Protein AF-F3Z801-F1 (afdb_monomer_lite)

Radius of gyration: 37.16 Å; chains: 1; bounding box: 78×50×105 Å

Foldseek 3Di:
DDDDDDDDDDDDDDDDPPPVVVVVVVVVVVVVVVVVVVCVVVCVVVVVVVVVVVVLLVQLVVLVVQLVVQVVCVVVVNHDVVSNVVSVVSNVVSCVVPNPVNPDD

Structure (mmCIF, N/CA/C/O backbone):
data_AF-F3Z801-F1
#
_entry.id   AF-F3Z801-F1
#
loop_
_atom_site.group_PDB
_atom_site.id
_atom_site.type_symbol
_atom_site.label_atom_id
_atom_site.label_alt_id
_atom_site.label_comp_id
_atom_site.label_asym_id
_atom_site.label_entity_id
_atom_site.label_seq_id
_atom_site.pdbx_PDB_ins_code
_atom_site.Cartn_x
_atom_site.Cartn_y
_atom_site.Cartn_z
_atom_site.occupancy
_atom_site.B_iso_or_equiv
_atom_site.auth_seq_id
_atom_site.auth_comp_id
_atom_site.auth_asym_id
_atom_site.auth_atom_id
_atom_site.pdbx_PDB_model_num
ATOM 1 N N . MET A 1 1 ? 58.316 -37.556 -87.410 1.00 44.00 1 MET A N 1
ATOM 2 C CA . MET A 1 1 ? 59.157 -36.716 -86.528 1.00 44.00 1 MET A CA 1
ATOM 3 C C . MET A 1 1 ? 58.296 -35.493 -86.231 1.00 44.00 1 MET A C 1
ATOM 5 O O . MET A 1 1 ? 57.847 -34.918 -87.207 1.00 44.00 1 MET A O 1
ATOM 9 N N . ASP A 1 2 ? 57.788 -35.171 -85.035 1.00 44.41 2 ASP A N 1
ATOM 10 C CA . ASP A 1 2 ? 58.208 -35.345 -83.629 1.00 44.41 2 ASP A CA 1
ATOM 11 C C . ASP A 1 2 ? 56.947 -35.484 -82.737 1.00 44.41 2 ASP A C 1
ATOM 13 O O . ASP A 1 2 ? 55.954 -34.800 -82.951 1.00 44.41 2 ASP A O 1
ATOM 17 N N . LYS A 1 3 ? 56.763 -36.550 -81.952 1.00 49.03 3 LYS A N 1
ATOM 18 C CA . LYS A 1 3 ? 57.190 -36.793 -80.557 1.00 49.03 3 LYS A CA 1
ATOM 19 C C . LYS A 1 3 ? 56.669 -35.780 -79.508 1.00 49.03 3 LYS A C 1
ATOM 21 O O . LYS A 1 3 ? 57.302 -34.777 -79.238 1.00 49.03 3 LYS A O 1
ATOM 26 N N . TRP A 1 4 ? 55.550 -36.159 -78.875 1.00 42.88 4 TRP A N 1
ATOM 27 C CA . TRP A 1 4 ? 55.215 -36.037 -77.443 1.00 42.88 4 TRP A CA 1
ATOM 28 C C . TRP A 1 4 ? 55.694 -34.808 -76.648 1.00 42.88 4 TRP A C 1
ATOM 30 O O . TRP A 1 4 ? 56.881 -34.723 -76.348 1.00 42.88 4 TRP A O 1
ATOM 40 N N . ARG A 1 5 ? 54.738 -34.049 -76.079 1.00 53.19 5 ARG A N 1
ATOM 41 C CA . ARG A 1 5 ? 54.516 -33.854 -74.620 1.00 53.19 5 ARG A CA 1
ATOM 42 C C . ARG A 1 5 ? 53.857 -32.490 -74.358 1.00 53.19 5 ARG A C 1
ATOM 44 O O . ARG A 1 5 ? 54.534 -31.489 -74.440 1.00 53.19 5 ARG A O 1
ATOM 51 N N . GLU A 1 6 ? 52.582 -32.475 -73.971 1.00 50.41 6 GLU A N 1
ATOM 52 C CA . GLU A 1 6 ? 52.042 -31.468 -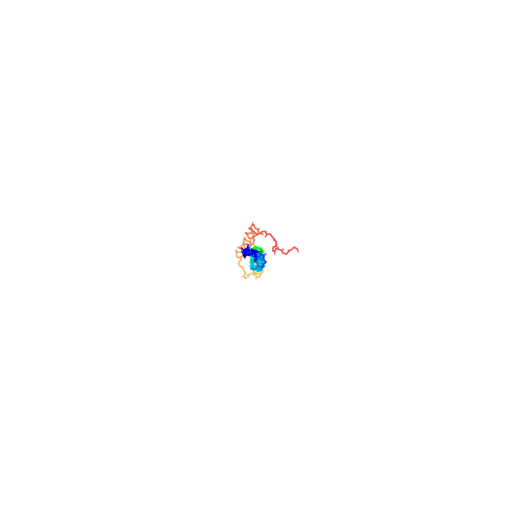73.038 1.00 50.41 6 GLU A CA 1
ATOM 53 C C . GLU A 1 6 ? 50.701 -31.993 -72.501 1.00 50.41 6 GLU A C 1
ATOM 55 O O . GLU A 1 6 ? 49.613 -31.762 -73.026 1.00 50.41 6 GLU A O 1
ATOM 60 N N . ARG A 1 7 ? 50.813 -32.850 -71.487 1.00 49.78 7 ARG A N 1
ATOM 61 C CA . ARG A 1 7 ? 49.723 -33.171 -70.575 1.00 49.78 7 ARG A CA 1
ATOM 62 C C . ARG A 1 7 ? 49.888 -32.224 -69.394 1.00 49.78 7 ARG A C 1
ATOM 64 O O . ARG A 1 7 ? 50.990 -32.162 -68.855 1.00 49.78 7 ARG A O 1
ATOM 71 N N . SER A 1 8 ? 48.7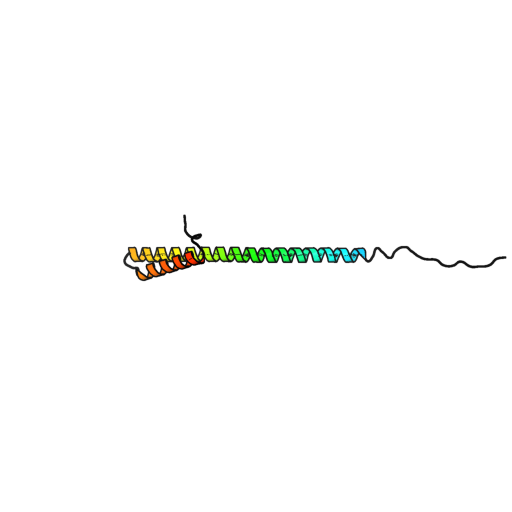57 -31.688 -68.940 1.00 50.84 8 SER A N 1
ATOM 72 C CA . SER A 1 8 ? 48.530 -30.933 -67.696 1.00 50.84 8 SER A CA 1
ATOM 73 C C . SER A 1 8 ? 48.575 -29.423 -67.889 1.00 50.84 8 SER A C 1
ATOM 75 O O . SER A 1 8 ? 49.631 -28.864 -68.118 1.00 50.84 8 SER A O 1
ATOM 77 N N . ASP A 1 9 ? 47.420 -28.771 -67.748 1.00 53.50 9 ASP A N 1
ATOM 78 C CA . ASP A 1 9 ? 47.225 -27.931 -66.569 1.00 53.50 9 ASP A CA 1
ATOM 79 C C . ASP A 1 9 ? 45.738 -27.600 -66.328 1.00 53.50 9 ASP A C 1
ATOM 81 O O . ASP A 1 9 ? 45.049 -26.996 -67.144 1.00 53.50 9 ASP A O 1
ATOM 85 N N . HIS A 1 10 ? 45.270 -28.083 -65.171 1.00 45.72 10 HIS A N 1
ATOM 86 C CA . HIS A 1 10 ? 44.395 -27.413 -64.202 1.00 45.72 10 HIS A CA 1
ATOM 87 C C . HIS A 1 10 ? 43.091 -26.776 -64.734 1.00 45.72 10 HIS A C 1
ATOM 89 O O . HIS A 1 10 ? 43.039 -25.637 -65.177 1.00 45.72 10 HIS A O 1
ATOM 95 N N . SER A 1 11 ? 41.939 -27.457 -64.674 1.00 50.44 11 SER A N 1
ATOM 96 C CA . SER A 1 11 ? 41.164 -27.709 -63.439 1.00 50.44 11 SER A CA 1
ATOM 97 C C . SER A 1 11 ? 41.156 -26.523 -62.460 1.00 50.44 11 SER A C 1
ATOM 99 O O . SER A 1 11 ? 41.650 -26.621 -61.342 1.00 50.44 11 SER A O 1
ATOM 101 N N . GLY A 1 12 ? 40.583 -25.396 -62.889 1.00 48.56 12 GLY A N 1
ATOM 102 C CA . GLY A 1 12 ? 40.416 -24.184 -62.077 1.00 48.56 12 GLY A CA 1
ATOM 103 C C . GLY A 1 12 ? 38.971 -23.693 -61.961 1.00 48.56 12 GLY A C 1
ATOM 104 O O . GLY A 1 12 ? 38.744 -22.499 -61.793 1.00 48.56 12 GLY A O 1
ATOM 105 N N . ARG A 1 13 ? 37.967 -24.569 -62.088 1.00 54.56 13 ARG A N 1
ATOM 106 C CA . ARG A 1 13 ? 36.571 -24.203 -61.806 1.00 54.56 13 ARG A CA 1
ATOM 107 C C . ARG A 1 13 ? 36.017 -25.089 -60.703 1.00 54.56 13 ARG A C 1
ATOM 109 O O . ARG A 1 13 ? 36.105 -26.306 -60.794 1.00 54.56 13 ARG A O 1
ATOM 116 N N . GLN A 1 14 ? 35.351 -24.432 -59.754 1.00 50.84 14 GLN A N 1
ATOM 117 C CA . GLN A 1 14 ? 34.371 -24.991 -58.813 1.00 50.84 14 GLN A CA 1
ATOM 118 C C . GLN A 1 14 ? 34.891 -25.375 -57.416 1.00 50.84 14 GLN A C 1
ATOM 120 O O . GLN A 1 14 ? 34.660 -26.485 -56.957 1.00 50.84 14 GLN A O 1
ATOM 125 N N . VAL A 1 15 ? 35.529 -24.448 -56.684 1.00 51.78 15 VAL A N 1
ATOM 126 C CA . VAL A 1 15 ? 35.766 -24.622 -55.226 1.00 51.78 15 VAL A CA 1
ATOM 127 C C . VAL A 1 15 ? 35.465 -23.350 -54.408 1.00 51.78 15 VAL A C 1
ATOM 129 O O . VAL A 1 15 ? 36.124 -23.076 -53.413 1.00 51.78 15 VAL A O 1
ATOM 132 N N . THR A 1 16 ? 34.474 -22.530 -54.781 1.00 53.06 16 THR A N 1
ATOM 133 C CA . THR A 1 16 ? 34.124 -21.330 -53.974 1.00 53.06 16 THR A CA 1
ATOM 134 C C . THR A 1 16 ? 32.649 -21.187 -53.590 1.00 53.06 16 THR A C 1
ATOM 136 O O . THR A 1 16 ? 32.325 -20.341 -52.756 1.00 53.06 16 THR A O 1
ATOM 139 N N . ASP A 1 17 ? 31.756 -22.068 -54.048 1.00 53.62 17 ASP A N 1
ATOM 140 C CA . ASP A 1 17 ? 30.320 -21.968 -53.725 1.00 53.62 17 ASP A CA 1
ATOM 141 C C . ASP A 1 17 ? 29.877 -22.747 -52.470 1.00 53.62 17 ASP A C 1
ATOM 143 O O . ASP A 1 17 ? 28.761 -22.562 -51.971 1.00 53.62 17 ASP A O 1
ATOM 147 N N . GLY A 1 18 ? 30.745 -23.594 -51.904 1.00 52.28 18 GLY A N 1
ATOM 148 C CA . GLY A 1 18 ? 30.430 -24.406 -50.718 1.00 52.28 18 GLY A CA 1
ATOM 149 C C . GLY A 1 18 ? 30.502 -23.645 -49.387 1.00 52.28 18 GLY A C 1
ATOM 150 O O . GLY A 1 18 ? 29.685 -23.863 -48.493 1.00 52.28 18 GLY A O 1
ATOM 151 N N . VAL A 1 19 ? 31.440 -22.702 -49.252 1.00 55.44 19 VAL A N 1
ATOM 152 C CA . VAL A 1 19 ? 31.721 -22.017 -47.972 1.00 55.44 19 VAL A CA 1
ATOM 153 C C . VAL A 1 19 ? 30.740 -20.867 -47.704 1.00 55.44 19 VAL A C 1
ATOM 155 O O . VAL A 1 19 ? 30.381 -20.593 -46.558 1.00 55.44 19 VAL A O 1
ATOM 158 N N . ARG A 1 20 ? 30.200 -20.242 -48.758 1.00 53.06 20 ARG A N 1
ATOM 159 C CA . ARG A 1 20 ? 29.281 -19.095 -48.646 1.00 53.06 20 ARG A CA 1
ATOM 160 C C . ARG A 1 20 ? 27.877 -19.474 -48.147 1.00 53.06 20 ARG A C 1
ATOM 162 O O . ARG A 1 20 ? 27.177 -18.623 -47.599 1.00 53.06 20 ARG A O 1
ATOM 169 N N . ARG A 1 21 ? 27.447 -20.736 -48.290 1.00 53.34 21 ARG A N 1
ATOM 170 C CA . ARG A 1 21 ? 26.118 -21.183 -47.822 1.00 53.34 21 ARG A CA 1
ATOM 171 C C . ARG A 1 21 ? 26.058 -21.485 -46.323 1.00 53.34 21 ARG A C 1
ATOM 173 O O . ARG A 1 21 ? 25.021 -21.237 -45.716 1.00 53.34 21 ARG A O 1
ATOM 180 N N . LYS A 1 22 ? 27.154 -21.931 -45.701 1.00 53.16 22 LYS A N 1
ATOM 181 C CA . LYS A 1 22 ? 27.163 -22.273 -44.265 1.00 53.16 22 LYS A CA 1
ATOM 182 C C . LYS A 1 22 ? 27.270 -21.043 -43.348 1.00 53.16 22 LYS A C 1
ATOM 184 O O . LYS A 1 22 ? 26.805 -21.087 -42.216 1.00 53.16 22 LYS A O 1
ATOM 189 N N . GLN A 1 23 ? 27.805 -19.925 -43.845 1.00 52.56 23 GLN A N 1
ATOM 190 C CA . GLN A 1 23 ? 27.997 -18.699 -43.056 1.00 52.56 23 GLN A CA 1
ATOM 191 C C . GLN A 1 23 ? 26.726 -17.832 -42.942 1.00 52.56 23 GLN A C 1
ATOM 193 O O . GLN A 1 23 ? 26.506 -17.196 -41.913 1.00 52.56 23 GLN A O 1
ATOM 198 N N . LYS A 1 24 ? 25.829 -17.871 -43.941 1.00 56.50 24 LYS A N 1
ATOM 199 C CA . LYS A 1 24 ? 24.546 -17.140 -43.902 1.00 56.50 24 LYS A CA 1
ATOM 200 C C . LYS A 1 24 ? 23.605 -17.638 -42.793 1.00 56.50 24 LYS A C 1
ATOM 202 O O . LYS A 1 24 ? 22.920 -16.829 -42.179 1.00 56.50 24 LYS A O 1
ATOM 207 N N . GLY A 1 25 ? 23.604 -18.941 -42.494 1.00 53.12 25 GLY A N 1
ATOM 208 C CA . GLY A 1 25 ? 22.765 -19.526 -41.435 1.00 53.12 25 GLY A CA 1
ATOM 209 C C . GLY A 1 25 ? 23.213 -19.175 -40.009 1.00 53.12 25 GLY A C 1
ATOM 210 O O . GLY A 1 25 ? 22.375 -18.980 -39.134 1.00 53.12 25 GLY A O 1
ATOM 211 N N . VAL A 1 26 ? 24.523 -19.027 -39.783 1.00 59.81 26 VAL A N 1
ATOM 212 C CA . VAL A 1 26 ? 25.085 -18.664 -38.467 1.00 59.81 26 VAL A CA 1
ATOM 213 C C . VAL A 1 26 ? 24.861 -17.180 -38.155 1.00 59.81 26 VAL A C 1
ATOM 215 O O . VAL A 1 26 ? 24.559 -16.834 -37.017 1.00 59.81 26 VAL A O 1
ATOM 218 N N . PHE A 1 27 ? 24.927 -16.306 -39.167 1.00 59.38 27 PHE A N 1
ATOM 219 C CA . PHE A 1 27 ? 24.704 -14.864 -39.000 1.00 59.38 27 PHE A CA 1
ATOM 220 C C . PHE A 1 27 ? 23.234 -14.517 -38.710 1.00 59.38 27 PHE A C 1
ATOM 222 O O . PHE A 1 27 ? 22.953 -13.638 -37.899 1.00 59.38 27 PHE A O 1
ATOM 229 N N . LEU A 1 28 ? 22.293 -15.253 -39.318 1.00 62.03 28 LEU A N 1
ATOM 230 C CA . LEU A 1 28 ? 20.867 -15.151 -38.995 1.00 62.03 28 LEU A CA 1
ATOM 231 C C . LEU A 1 28 ? 20.628 -15.510 -37.520 1.00 62.03 28 LEU A C 1
ATOM 233 O O . LEU A 1 28 ? 20.067 -14.705 -36.786 1.00 62.03 28 LEU A O 1
ATOM 237 N N . MET A 1 29 ? 21.114 -16.667 -37.055 1.00 57.91 29 MET A N 1
ATOM 238 C CA . MET A 1 29 ? 20.903 -17.114 -35.669 1.00 57.91 29 MET A CA 1
ATOM 239 C C . MET A 1 29 ? 21.587 -16.229 -34.621 1.00 57.91 29 MET A C 1
ATOM 241 O O . MET A 1 29 ? 20.983 -15.947 -33.588 1.00 57.91 29 MET A O 1
ATOM 245 N N . ALA A 1 30 ? 22.803 -15.743 -34.884 1.00 65.69 30 ALA A N 1
ATOM 246 C CA . ALA A 1 30 ? 23.473 -14.797 -33.993 1.00 65.69 30 ALA A CA 1
ATOM 247 C C . ALA A 1 30 ? 22.674 -13.486 -33.855 1.00 65.69 30 ALA A C 1
ATOM 249 O O . ALA A 1 30 ? 22.494 -13.001 -32.742 1.00 65.69 30 ALA A O 1
ATOM 250 N N . GLY A 1 31 ? 22.110 -12.969 -34.955 1.00 67.06 31 GLY A N 1
ATOM 251 C CA . GLY A 1 31 ? 21.278 -11.761 -34.940 1.00 67.06 31 GLY A CA 1
ATOM 252 C C . GLY A 1 31 ? 19.933 -11.924 -34.218 1.00 67.06 31 GLY A C 1
ATOM 253 O O . GLY A 1 31 ? 19.485 -10.993 -33.551 1.00 67.06 31 GLY A O 1
ATOM 254 N N . PHE A 1 32 ? 19.291 -13.097 -34.294 1.00 70.56 32 PHE A N 1
ATOM 255 C CA . PHE A 1 32 ? 18.058 -13.365 -33.537 1.00 70.56 32 PHE A CA 1
ATOM 256 C C . PHE A 1 32 ? 18.317 -13.567 -32.040 1.00 70.56 32 PHE A C 1
ATOM 258 O O . PHE A 1 32 ? 17.539 -13.077 -31.225 1.00 70.56 32 PHE A O 1
ATOM 265 N N . LEU A 1 33 ? 19.403 -14.249 -31.663 1.00 70.69 33 LEU A N 1
ATOM 266 C CA . LEU A 1 33 ? 19.773 -14.441 -30.257 1.00 70.69 33 LEU A CA 1
ATOM 267 C C . LEU A 1 33 ? 20.149 -13.119 -29.576 1.00 70.69 33 LEU A C 1
ATOM 269 O O . LEU A 1 33 ? 19.798 -12.908 -28.415 1.00 70.69 33 LEU A O 1
ATOM 273 N N . ASP A 1 34 ? 20.820 -12.228 -30.302 1.00 70.12 34 ASP A N 1
ATOM 274 C CA . ASP A 1 34 ? 21.192 -10.898 -29.819 1.00 70.12 34 ASP A CA 1
ATOM 275 C C . ASP A 1 34 ? 19.952 -10.003 -29.617 1.00 70.12 34 ASP A C 1
ATOM 277 O O . ASP A 1 34 ? 19.719 -9.490 -28.521 1.00 70.12 34 ASP A O 1
ATOM 281 N N . ARG A 1 35 ? 19.045 -9.961 -30.608 1.00 67.19 35 ARG A N 1
ATOM 282 C CA . ARG A 1 35 ? 17.742 -9.273 -30.502 1.00 67.19 35 ARG A CA 1
ATOM 283 C C . ARG A 1 35 ? 16.847 -9.846 -29.400 1.00 67.19 35 ARG A C 1
ATOM 285 O O . ARG A 1 35 ? 16.160 -9.083 -28.723 1.00 67.19 35 ARG A O 1
ATOM 292 N N . ALA A 1 36 ? 16.843 -11.165 -29.204 1.00 68.06 36 ALA A N 1
ATOM 293 C CA . ALA A 1 36 ? 16.071 -11.817 -28.148 1.00 68.06 36 ALA A CA 1
ATOM 294 C C . ALA A 1 36 ? 16.628 -11.500 -26.752 1.00 68.06 36 ALA A C 1
ATOM 296 O O . ALA A 1 36 ? 15.850 -11.242 -25.835 1.00 68.06 36 ALA A O 1
ATOM 297 N N . LYS A 1 37 ? 17.957 -11.451 -26.583 1.00 65.62 37 LYS A N 1
ATOM 298 C CA . LYS A 1 37 ? 18.585 -10.999 -25.331 1.00 65.62 37 LYS A CA 1
ATOM 299 C C . LYS A 1 37 ? 18.282 -9.532 -25.041 1.00 65.62 37 LYS A C 1
ATOM 301 O O . LYS A 1 37 ? 17.935 -9.217 -23.906 1.00 65.62 37 LYS A O 1
ATOM 306 N N . GLU A 1 38 ? 18.342 -8.657 -26.041 1.00 68.50 38 GLU A N 1
ATOM 307 C CA . GLU A 1 38 ? 17.956 -7.250 -25.879 1.00 68.50 38 GLU A CA 1
ATOM 308 C C . GLU A 1 38 ? 16.478 -7.090 -25.500 1.00 68.50 38 GLU A C 1
ATOM 310 O O . GLU A 1 38 ? 16.150 -6.325 -24.593 1.00 68.5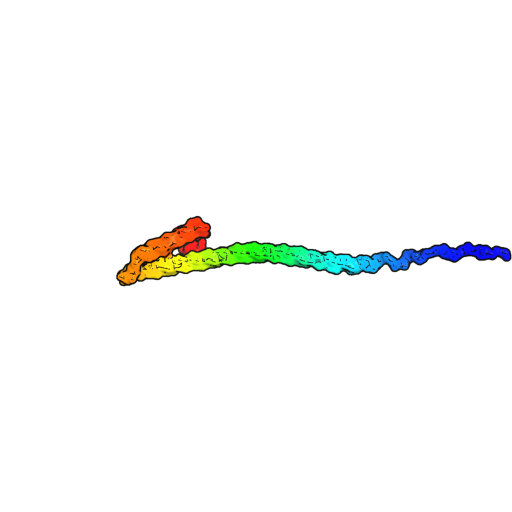0 38 GLU A O 1
ATOM 315 N N . GLN A 1 39 ? 15.570 -7.820 -26.155 1.00 66.38 39 GLN A N 1
ATOM 316 C CA . GLN A 1 39 ? 14.145 -7.775 -25.821 1.00 66.38 39 GLN A CA 1
ATOM 317 C C . GLN A 1 39 ? 13.854 -8.363 -24.440 1.00 66.38 39 GLN A C 1
ATOM 319 O O . GLN A 1 39 ? 13.053 -7.792 -23.705 1.00 66.38 39 GLN A O 1
ATOM 324 N N . ALA A 1 40 ? 14.525 -9.448 -24.052 1.00 65.50 40 ALA A N 1
ATOM 325 C CA . ALA A 1 40 ? 14.401 -10.021 -22.717 1.00 65.50 40 ALA A CA 1
ATOM 326 C C . ALA A 1 40 ? 14.931 -9.061 -21.641 1.00 65.50 40 ALA A C 1
ATOM 328 O O . ALA A 1 40 ? 14.260 -8.853 -20.636 1.00 65.50 40 ALA A O 1
ATOM 329 N N . GLN A 1 41 ? 16.080 -8.410 -21.852 1.00 61.81 41 GLN A N 1
ATOM 330 C CA . GLN A 1 41 ? 16.611 -7.419 -20.906 1.00 61.81 41 GLN A CA 1
ATOM 331 C C . GLN A 1 41 ? 15.695 -6.197 -20.777 1.00 61.81 41 GLN A C 1
ATOM 333 O O . GLN A 1 41 ? 15.390 -5.773 -19.661 1.00 61.81 41 GLN A O 1
ATOM 338 N N . ARG A 1 42 ? 15.191 -5.663 -21.897 1.00 62.34 42 ARG A N 1
ATOM 339 C CA . ARG A 1 42 ? 14.238 -4.541 -21.884 1.00 62.34 42 ARG A CA 1
ATOM 340 C C . ARG A 1 42 ? 12.895 -4.936 -21.264 1.00 62.34 42 ARG A C 1
ATOM 342 O O . ARG A 1 42 ? 12.336 -4.163 -20.491 1.00 62.34 42 ARG A O 1
ATOM 349 N N . GLY A 1 43 ? 12.403 -6.140 -21.552 1.00 60.81 43 GLY A N 1
ATOM 350 C CA . GLY A 1 43 ? 11.164 -6.686 -20.996 1.00 60.81 43 GLY A CA 1
ATOM 351 C C . GLY A 1 43 ? 11.255 -6.984 -19.500 1.00 60.81 43 GLY A C 1
ATOM 352 O O . GLY A 1 43 ? 10.297 -6.740 -18.776 1.00 60.81 43 GLY A O 1
ATOM 353 N N . LEU A 1 44 ? 12.413 -7.430 -19.008 1.00 60.53 44 LEU A N 1
ATOM 354 C CA . LEU A 1 44 ? 12.654 -7.641 -17.579 1.00 60.53 44 LEU A CA 1
ATOM 355 C C . LEU A 1 44 ? 12.789 -6.321 -16.814 1.00 60.53 44 LEU A C 1
ATOM 357 O O . LEU A 1 44 ? 12.244 -6.209 -15.720 1.00 60.53 44 LEU A O 1
ATOM 361 N N . ALA A 1 45 ? 13.463 -5.316 -17.379 1.00 60.69 45 ALA A N 1
ATOM 362 C CA . ALA A 1 45 ? 13.564 -3.993 -16.761 1.00 60.69 45 ALA A CA 1
ATOM 363 C C . ALA A 1 45 ? 12.193 -3.295 -16.692 1.00 60.69 45 ALA A C 1
ATOM 365 O O . ALA A 1 45 ? 11.789 -2.826 -15.630 1.00 60.69 45 ALA A O 1
ATOM 366 N N . GLN A 1 46 ? 11.430 -3.308 -17.792 1.00 61.66 46 GLN A N 1
ATOM 367 C CA . G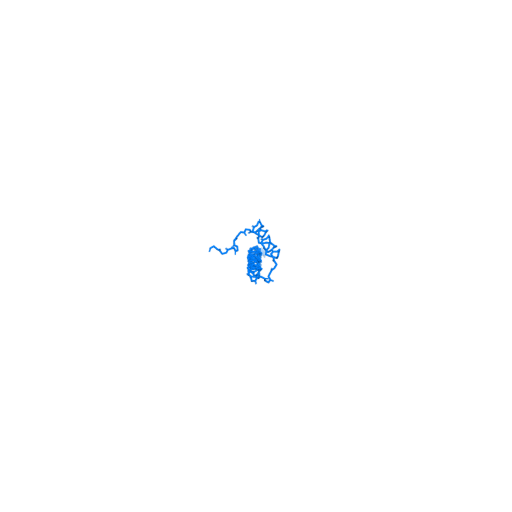LN A 1 46 ? 10.071 -2.756 -17.816 1.00 61.66 46 GLN A CA 1
ATOM 368 C C . GLN A 1 46 ? 9.090 -3.576 -16.970 1.00 61.66 46 GLN A C 1
ATOM 370 O O . GLN A 1 46 ? 8.211 -3.007 -16.329 1.00 61.66 46 GLN A O 1
ATOM 375 N N . GLY A 1 47 ? 9.234 -4.902 -16.954 1.00 59.88 47 GLY A N 1
ATOM 376 C CA . GLY A 1 47 ? 8.410 -5.798 -16.149 1.00 59.88 47 GLY A CA 1
ATOM 377 C C . GLY A 1 47 ? 8.628 -5.588 -14.656 1.00 59.88 47 GLY A C 1
ATOM 378 O O . GLY A 1 47 ? 7.652 -5.474 -13.924 1.00 59.88 47 GLY A O 1
ATOM 379 N N . LYS A 1 48 ? 9.886 -5.459 -14.210 1.00 62.16 48 LYS A N 1
ATOM 380 C CA . LYS A 1 48 ? 10.203 -5.134 -12.813 1.00 62.16 48 LYS A CA 1
ATOM 381 C C . LYS A 1 48 ? 9.634 -3.785 -12.406 1.00 62.16 48 LYS A C 1
ATOM 383 O O . LYS A 1 48 ? 8.953 -3.723 -11.396 1.00 62.16 48 LYS A O 1
ATOM 388 N N . GLN A 1 49 ? 9.856 -2.745 -13.207 1.00 64.12 49 GLN A N 1
ATOM 389 C CA . GLN A 1 49 ? 9.403 -1.400 -12.861 1.00 64.12 49 GLN A CA 1
ATOM 390 C C . GLN A 1 49 ? 7.871 -1.318 -12.775 1.00 64.12 49 GLN A C 1
ATOM 392 O O . GLN A 1 49 ? 7.337 -0.845 -11.783 1.00 64.12 49 GLN A O 1
ATOM 397 N N . LYS A 1 50 ? 7.148 -1.894 -13.747 1.00 69.19 50 LYS A N 1
ATOM 398 C CA . LYS A 1 50 ? 5.677 -1.946 -13.703 1.00 69.19 50 LYS A CA 1
ATOM 399 C C . LYS A 1 50 ? 5.141 -2.804 -12.563 1.00 69.19 50 LYS A C 1
ATOM 401 O O . LYS A 1 50 ? 4.085 -2.499 -12.021 1.00 69.19 50 LYS A O 1
ATOM 406 N N . TYR A 1 51 ? 5.812 -3.906 -12.240 1.00 72.19 51 TYR A N 1
ATOM 407 C CA . TYR A 1 51 ? 5.394 -4.767 -11.139 1.00 72.19 51 TYR A CA 1
ATOM 408 C C . TYR A 1 51 ? 5.563 -4.058 -9.794 1.00 72.19 51 TYR A C 1
ATOM 410 O O . TYR A 1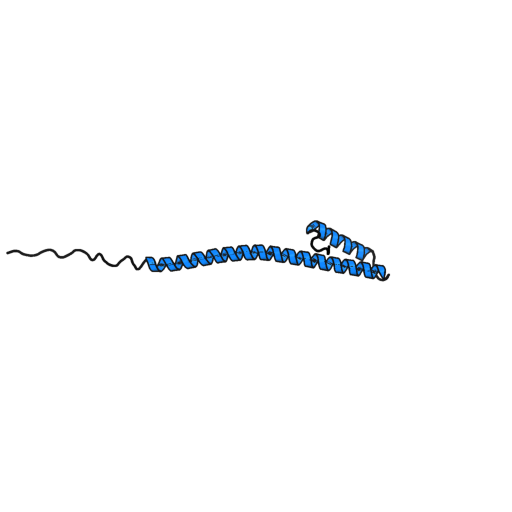 51 ? 4.659 -4.121 -8.965 1.00 72.19 51 TYR A O 1
ATOM 418 N N . ASP A 1 52 ? 6.676 -3.346 -9.615 1.00 75.31 52 ASP A N 1
ATOM 419 C CA . ASP A 1 52 ? 6.951 -2.538 -8.427 1.00 75.31 52 ASP A CA 1
ATOM 420 C C . ASP A 1 52 ? 5.936 -1.393 -8.286 1.00 75.31 52 ASP A C 1
ATOM 422 O O . ASP A 1 52 ? 5.317 -1.243 -7.234 1.00 75.31 52 ASP A O 1
ATOM 426 N N . ASP A 1 53 ? 5.636 -0.688 -9.383 1.00 78.88 53 ASP A N 1
ATOM 427 C CA . ASP A 1 53 ? 4.614 0.365 -9.412 1.00 78.88 53 ASP A CA 1
ATOM 428 C C . ASP A 1 53 ? 3.225 -0.181 -9.045 1.00 78.88 53 ASP A C 1
ATOM 430 O O . ASP A 1 53 ? 2.519 0.388 -8.212 1.00 78.88 53 ASP A O 1
ATOM 434 N N . VAL A 1 54 ? 2.827 -1.323 -9.619 1.00 85.69 54 VAL A N 1
ATOM 435 C CA . VAL A 1 54 ? 1.537 -1.963 -9.312 1.00 85.69 54 VAL A CA 1
ATOM 436 C C . VAL A 1 54 ? 1.494 -2.441 -7.863 1.00 85.69 54 VAL A C 1
ATOM 438 O O . VAL A 1 54 ? 0.456 -2.329 -7.210 1.00 85.69 54 VAL A O 1
ATOM 441 N N . GLN A 1 55 ? 2.591 -2.988 -7.343 1.00 84.94 55 GLN A N 1
ATOM 442 C CA . GLN A 1 55 ? 2.662 -3.453 -5.962 1.00 84.94 55 GLN A CA 1
ATOM 443 C C . GLN A 1 55 ? 2.607 -2.280 -4.979 1.00 84.94 55 GLN A C 1
ATOM 445 O O . GLN A 1 55 ? 1.867 -2.345 -3.995 1.00 84.94 55 GLN A O 1
ATOM 450 N N . THR A 1 56 ? 3.313 -1.196 -5.280 1.00 87.19 56 THR A N 1
ATOM 451 C CA . THR A 1 56 ? 3.272 0.068 -4.544 1.00 87.19 56 THR A CA 1
ATOM 452 C C . THR A 1 56 ? 1.852 0.632 -4.538 1.00 87.19 56 THR A C 1
ATOM 454 O O . THR A 1 56 ? 1.266 0.826 -3.475 1.00 87.19 56 THR A O 1
ATOM 457 N N . GLN A 1 57 ? 1.222 0.759 -5.707 1.00 86.69 57 GLN A N 1
ATOM 458 C CA . GLN A 1 57 ? -0.139 1.283 -5.838 1.00 86.69 57 GLN A CA 1
ATOM 459 C C . GLN A 1 57 ? -1.184 0.417 -5.115 1.00 86.69 57 GLN A C 1
ATOM 461 O O . GLN A 1 57 ? -2.104 0.938 -4.474 1.00 86.69 57 GLN A O 1
ATOM 466 N N . ARG A 1 58 ? -1.047 -0.914 -5.178 1.00 90.25 58 ARG A N 1
ATOM 467 C CA . ARG A 1 58 ? -1.898 -1.852 -4.427 1.00 90.25 58 ARG A CA 1
ATOM 468 C C . ARG A 1 58 ? -1.708 -1.701 -2.924 1.00 90.25 58 ARG A C 1
ATOM 470 O O . ARG A 1 58 ? -2.697 -1.673 -2.199 1.00 90.25 58 ARG A O 1
ATOM 477 N N . THR A 1 59 ? -0.464 -1.583 -2.469 1.00 90.56 59 THR A N 1
ATOM 478 C CA . THR A 1 59 ? -0.141 -1.401 -1.049 1.00 90.56 59 THR A CA 1
ATOM 479 C C . THR A 1 59 ? -0.743 -0.098 -0.530 1.00 90.56 59 THR A C 1
ATOM 481 O O . THR A 1 59 ? -1.478 -0.131 0.454 1.00 90.56 59 THR A O 1
ATOM 484 N N . GLY A 1 60 ? -0.547 1.017 -1.240 1.00 91.06 60 GLY A N 1
ATOM 485 C CA . GLY A 1 60 ? -1.177 2.297 -0.914 1.00 91.06 60 GLY A CA 1
ATOM 486 C C . GLY A 1 60 ? -2.707 2.215 -0.868 1.00 91.06 60 GLY A C 1
ATOM 487 O O . GLY A 1 60 ? -3.327 2.683 0.086 1.00 91.06 60 GLY A O 1
ATOM 488 N N . SER A 1 61 ? -3.331 1.531 -1.834 1.00 91.25 61 SER A N 1
ATOM 489 C CA . SER A 1 61 ? -4.790 1.330 -1.857 1.00 91.25 61 SER A CA 1
ATOM 490 C C . SER A 1 61 ? -5.302 0.550 -0.640 1.00 91.25 61 SER A C 1
ATOM 492 O O . SER A 1 61 ? -6.329 0.898 -0.060 1.00 91.25 61 SER A O 1
ATOM 494 N N . GLU A 1 62 ? -4.599 -0.508 -0.234 1.00 92.94 62 GLU A N 1
ATOM 495 C CA . GLU A 1 62 ? -4.959 -1.293 0.952 1.00 92.94 62 GLU A CA 1
ATOM 496 C C . GLU A 1 62 ? -4.766 -0.500 2.250 1.00 92.94 62 GLU A C 1
ATOM 498 O O . GLU A 1 62 ? -5.591 -0.604 3.160 1.00 92.94 62 GLU A O 1
ATOM 503 N N . LEU A 1 63 ? -3.722 0.329 2.334 1.00 93.56 63 LEU A N 1
ATOM 504 C CA . LEU A 1 63 ? -3.506 1.227 3.469 1.00 93.56 63 LEU A CA 1
ATOM 505 C C . LEU A 1 63 ? -4.646 2.248 3.604 1.00 93.56 63 LEU A C 1
ATOM 507 O O . LEU A 1 63 ? -5.189 2.402 4.698 1.00 93.56 63 LEU A O 1
ATOM 511 N N . LEU A 1 64 ? -5.091 2.861 2.500 1.00 93.38 64 LEU A N 1
ATOM 512 C CA . LEU A 1 64 ? -6.236 3.782 2.511 1.00 93.38 64 LEU A CA 1
ATOM 513 C C . LEU A 1 64 ? -7.529 3.105 2.958 1.00 93.38 64 LEU A C 1
ATOM 515 O O . LEU A 1 64 ? -8.273 3.667 3.762 1.00 93.38 64 LEU A O 1
ATOM 519 N N . LYS A 1 65 ? -7.801 1.886 2.476 1.00 93.62 65 LYS A N 1
ATOM 520 C CA . LYS A 1 65 ? -8.977 1.123 2.917 1.00 93.62 65 LYS A CA 1
ATOM 521 C C . LYS A 1 65 ? -8.927 0.837 4.415 1.00 93.62 65 LYS A C 1
ATOM 523 O O . LYS A 1 65 ? -9.945 0.987 5.086 1.00 93.62 65 LYS A O 1
ATOM 528 N N . LYS A 1 66 ? -7.761 0.452 4.948 1.00 92.94 66 LYS A N 1
ATOM 529 C CA . LYS A 1 66 ? -7.574 0.211 6.388 1.00 92.94 66 LYS A CA 1
ATOM 530 C C . LYS A 1 66 ? -7.788 1.480 7.206 1.00 92.94 66 LYS A C 1
ATOM 532 O O . LYS A 1 66 ? -8.506 1.423 8.200 1.00 92.94 66 LYS A O 1
ATOM 537 N N . LEU A 1 67 ? -7.231 2.610 6.769 1.00 94.00 67 LEU A N 1
ATOM 538 C CA . LEU A 1 67 ? -7.433 3.905 7.419 1.00 94.00 67 LEU A CA 1
ATOM 539 C C . LEU A 1 67 ? -8.912 4.307 7.419 1.00 94.00 67 LEU A C 1
ATOM 541 O O . LEU A 1 67 ? -9.456 4.647 8.465 1.00 94.00 67 LEU A O 1
ATOM 545 N N . GLY A 1 68 ? -9.588 4.201 6.272 1.00 92.31 68 GLY A N 1
ATOM 546 C CA . GLY A 1 68 ? -11.017 4.499 6.163 1.00 92.31 68 GLY A CA 1
ATOM 547 C C . GLY A 1 68 ? -11.882 3.586 7.037 1.00 92.31 68 GLY A C 1
ATOM 548 O O . GLY A 1 68 ? -12.806 4.061 7.695 1.00 92.31 68 GLY A O 1
ATOM 549 N N . ALA A 1 69 ? -11.561 2.290 7.096 1.00 93.56 69 ALA A N 1
ATOM 550 C CA . ALA A 1 69 ? -12.258 1.332 7.951 1.00 93.56 69 ALA A CA 1
ATOM 551 C C . ALA A 1 69 ? -12.056 1.633 9.445 1.00 93.56 69 ALA A C 1
ATOM 553 O O . ALA A 1 69 ? -13.031 1.623 10.198 1.00 93.56 69 ALA A O 1
ATOM 554 N N . ALA A 1 70 ? -10.823 1.938 9.865 1.00 92.00 70 ALA A N 1
ATOM 555 C CA . ALA A 1 70 ? -10.508 2.312 11.243 1.00 92.00 70 ALA A CA 1
ATOM 556 C C . ALA A 1 70 ? -11.231 3.606 11.647 1.00 92.00 70 ALA A C 1
ATOM 558 O O . ALA A 1 70 ? -11.960 3.617 12.637 1.00 92.00 70 ALA A O 1
ATOM 559 N N . TYR A 1 71 ? -11.153 4.642 10.807 1.00 92.50 71 TYR A N 1
ATOM 560 C CA . TYR A 1 71 ? -11.835 5.915 11.030 1.00 92.50 71 TYR A CA 1
A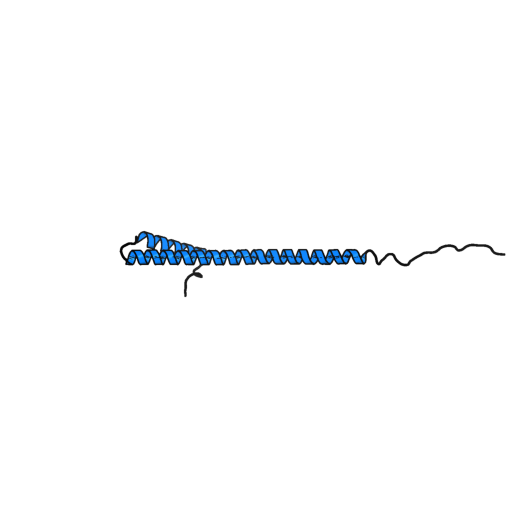TOM 561 C C . TYR A 1 71 ? -13.361 5.760 11.104 1.00 92.50 71 TYR A C 1
ATOM 563 O O . TYR A 1 71 ? -14.020 6.359 11.955 1.00 92.50 71 TYR A O 1
ATOM 571 N N . TYR A 1 72 ? -13.949 4.934 10.233 1.00 91.88 72 TYR A N 1
ATOM 572 C CA . TYR A 1 72 ? -15.386 4.667 10.264 1.00 91.88 72 TYR A CA 1
ATOM 573 C C . TYR A 1 72 ? -15.805 3.912 11.534 1.00 91.88 72 TYR A C 1
ATOM 575 O O . TYR A 1 72 ? -16.840 4.227 12.126 1.00 91.88 72 TYR A O 1
ATOM 583 N N . ALA A 1 73 ? -15.004 2.940 11.981 1.00 90.56 73 ALA A N 1
ATOM 584 C CA . ALA A 1 73 ? -15.249 2.224 13.229 1.00 90.56 73 ALA A CA 1
ATOM 585 C C . ALA A 1 73 ? -15.147 3.157 14.447 1.00 90.56 73 ALA A C 1
ATOM 587 O O . ALA A 1 73 ? -16.006 3.097 15.328 1.00 90.56 73 ALA A O 1
ATOM 588 N N . GLU A 1 74 ? -14.149 4.043 14.472 1.00 89.44 74 GLU A N 1
ATOM 589 C CA . GLU A 1 74 ? -13.966 5.061 15.513 1.00 89.44 74 GLU A CA 1
ATOM 590 C C . GLU A 1 74 ? -15.161 6.023 15.560 1.00 89.44 74 GLU A C 1
ATOM 592 O O . GLU A 1 74 ? -15.769 6.211 16.612 1.00 89.44 74 GLU A O 1
ATOM 597 N N . ARG A 1 75 ? -15.601 6.536 14.401 1.00 90.56 75 ARG A N 1
ATOM 598 C CA . ARG A 1 75 ? -16.812 7.372 14.269 1.00 90.56 75 ARG A CA 1
ATOM 599 C C . ARG A 1 75 ? -18.082 6.686 14.768 1.00 90.56 75 ARG A C 1
ATOM 601 O O . ARG A 1 75 ? -18.994 7.363 15.236 1.00 90.56 75 ARG A O 1
ATOM 608 N N . ARG A 1 76 ? -18.164 5.361 14.645 1.00 91.94 76 ARG A N 1
ATOM 609 C CA . ARG A 1 76 ? -19.286 4.550 15.144 1.00 91.94 76 ARG A CA 1
ATOM 610 C C . ARG A 1 76 ? -19.185 4.228 16.638 1.00 91.94 76 ARG A C 1
ATOM 612 O O . ARG A 1 76 ? -20.097 3.599 17.164 1.00 91.94 76 ARG A O 1
ATOM 619 N N . GLY A 1 77 ? -18.113 4.646 17.315 1.00 82.25 77 GLY A N 1
ATOM 620 C CA . GLY A 1 77 ? -17.873 4.384 18.737 1.00 82.25 77 GLY A CA 1
ATOM 621 C C . GLY A 1 77 ? -17.454 2.945 19.049 1.00 82.25 77 GLY A C 1
ATOM 622 O O . GLY A 1 77 ? -17.348 2.581 20.214 1.00 82.25 77 GLY A O 1
ATOM 623 N N . SER A 1 78 ? -17.223 2.120 18.024 1.00 79.88 78 SER A N 1
ATOM 624 C CA . SER A 1 78 ? -16.801 0.717 18.151 1.00 79.88 78 SER A CA 1
ATOM 625 C C . SER A 1 78 ? -15.323 0.496 17.814 1.00 79.88 78 SER A C 1
ATOM 627 O O . SER A 1 78 ? -14.835 -0.626 17.908 1.00 79.88 78 SER A O 1
ATOM 629 N N . GLY A 1 79 ? -14.641 1.532 17.327 1.00 77.69 79 GLY A N 1
ATOM 630 C CA . GLY A 1 79 ? -13.256 1.480 16.872 1.00 77.69 79 GLY A CA 1
ATOM 631 C C . GLY A 1 79 ? -12.286 2.091 17.870 1.00 77.69 79 GLY A C 1
ATOM 632 O O . GLY A 1 79 ? -12.653 2.927 18.693 1.00 77.69 79 GLY A O 1
ATOM 633 N N . ASP A 1 80 ? -11.036 1.662 17.762 1.00 86.06 80 ASP A N 1
ATOM 634 C CA . ASP A 1 80 ? -9.935 2.126 18.592 1.00 86.06 80 ASP A CA 1
ATOM 635 C C . ASP A 1 80 ? -9.206 3.301 17.903 1.00 86.06 80 ASP A C 1
ATOM 637 O O . ASP A 1 80 ? -8.763 3.149 16.760 1.00 86.06 80 ASP A O 1
ATOM 641 N N . PRO A 1 81 ? -9.048 4.460 18.568 1.00 87.00 81 PRO A N 1
ATOM 642 C CA . PRO A 1 81 ? -8.387 5.623 17.974 1.00 87.00 81 PRO A CA 1
ATOM 643 C C . PRO A 1 81 ? -6.889 5.399 17.712 1.00 87.00 81 PRO A C 1
ATOM 645 O O . PRO A 1 81 ? -6.325 5.983 16.785 1.00 87.00 81 PRO A O 1
ATOM 648 N N . ALA A 1 82 ? -6.223 4.508 18.455 1.00 89.00 82 ALA A N 1
ATOM 649 C CA . ALA A 1 82 ? -4.841 4.135 18.163 1.00 89.00 82 ALA A CA 1
ATOM 650 C C . ALA A 1 82 ? -4.738 3.263 16.899 1.00 89.00 82 ALA A C 1
ATOM 652 O O . ALA A 1 82 ? -3.719 3.308 16.210 1.00 89.00 82 ALA A O 1
ATOM 653 N N . ALA A 1 83 ? -5.777 2.501 16.541 1.00 88.50 83 ALA A N 1
ATOM 654 C CA . ALA A 1 83 ? -5.833 1.797 15.260 1.00 88.50 83 ALA A CA 1
ATOM 655 C C . ALA A 1 83 ? -5.904 2.774 14.076 1.00 88.50 83 ALA A C 1
ATOM 657 O O . ALA A 1 83 ? -5.203 2.569 13.082 1.00 88.50 83 ALA A O 1
ATOM 658 N N . THR A 1 84 ? -6.683 3.854 14.197 1.00 92.00 84 THR A N 1
ATOM 659 C CA . THR A 1 84 ? -6.721 4.938 13.202 1.00 92.00 84 THR A CA 1
ATOM 660 C C . THR A 1 84 ? -5.362 5.623 13.090 1.00 92.00 84 THR A C 1
ATOM 662 O O . THR A 1 84 ? -4.850 5.770 11.981 1.00 92.00 84 THR A O 1
ATOM 665 N N . GLN A 1 85 ? -4.734 5.955 14.223 1.00 92.94 85 GLN A N 1
ATOM 666 C CA . GLN A 1 85 ? -3.413 6.588 14.241 1.00 92.94 85 GLN A CA 1
ATOM 667 C C . GLN A 1 85 ? -2.346 5.715 13.563 1.00 92.94 85 GLN A C 1
ATOM 669 O O . GLN A 1 85 ? -1.620 6.190 12.699 1.00 92.94 85 GLN A O 1
ATOM 674 N N . ARG A 1 86 ? -2.302 4.413 13.871 1.00 93.12 86 ARG A N 1
ATOM 675 C CA . ARG A 1 86 ? -1.364 3.470 13.233 1.00 93.12 86 ARG A CA 1
ATOM 676 C C . ARG A 1 86 ? -1.598 3.338 11.732 1.00 93.12 86 ARG A C 1
ATOM 678 O O . ARG A 1 86 ? -0.649 3.199 10.963 1.00 93.12 86 ARG A O 1
ATOM 685 N N . ALA A 1 87 ? -2.860 3.334 11.304 1.00 93.19 87 ALA A N 1
ATOM 686 C CA . ALA A 1 87 ? -3.192 3.287 9.885 1.00 93.19 87 ALA A CA 1
ATOM 687 C C . ALA A 1 87 ? -2.755 4.573 9.168 1.00 93.19 87 ALA A C 1
ATOM 689 O O . ALA A 1 87 ? -2.276 4.495 8.038 1.00 93.19 87 ALA A O 1
ATOM 690 N N . LEU A 1 88 ? -2.870 5.727 9.832 1.00 94.00 88 LEU A N 1
ATOM 691 C CA . LEU A 1 88 ? -2.409 7.012 9.316 1.00 94.00 88 LEU A CA 1
ATOM 692 C C . LEU A 1 88 ? -0.882 7.038 9.176 1.00 94.00 88 LEU A C 1
ATOM 694 O O . LEU A 1 88 ? -0.384 7.302 8.086 1.00 94.00 88 LEU A O 1
ATOM 698 N N . GLU A 1 89 ? -0.149 6.652 10.221 1.00 94.88 89 GLU A N 1
ATOM 699 C CA . GLU A 1 89 ? 1.320 6.567 10.199 1.00 94.88 89 GLU A CA 1
ATOM 700 C C . GLU A 1 89 ? 1.826 5.628 9.092 1.00 94.88 89 GLU A C 1
ATOM 702 O O . GLU A 1 89 ? 2.813 5.915 8.412 1.00 94.88 89 GLU A O 1
ATOM 707 N N . ALA A 1 90 ? 1.135 4.506 8.861 1.00 93.81 90 ALA A N 1
ATOM 708 C CA . ALA A 1 90 ? 1.483 3.576 7.791 1.00 93.81 90 ALA A CA 1
ATOM 709 C C . ALA A 1 90 ? 1.282 4.187 6.391 1.00 93.81 90 ALA A C 1
ATOM 711 O O . ALA A 1 90 ? 2.093 3.945 5.495 1.00 93.81 90 ALA A O 1
ATOM 712 N N . VAL A 1 91 ? 0.230 4.992 6.200 1.00 94.00 91 VAL A N 1
ATOM 713 C CA . VAL A 1 91 ? 0.004 5.754 4.960 1.00 94.00 91 VAL A CA 1
ATOM 714 C C . VAL A 1 91 ? 1.104 6.799 4.772 1.00 94.00 91 VAL A C 1
ATOM 716 O O . VAL A 1 91 ? 1.688 6.872 3.693 1.00 94.00 91 VAL A O 1
ATOM 719 N N . GLU A 1 92 ? 1.437 7.564 5.811 1.00 94.38 92 GLU A N 1
ATOM 720 C CA . GLU A 1 92 ? 2.491 8.584 5.759 1.00 94.38 92 GLU A CA 1
ATOM 721 C C . GLU A 1 92 ? 3.862 7.975 5.442 1.00 94.38 92 GLU A C 1
ATOM 723 O O . GLU A 1 92 ? 4.560 8.452 4.549 1.00 94.38 92 GLU A O 1
ATOM 728 N N . SER A 1 93 ? 4.226 6.869 6.096 1.00 93.31 93 SER A N 1
ATOM 729 C CA . SER A 1 93 ? 5.467 6.138 5.815 1.00 93.31 93 SER A CA 1
ATOM 730 C C . SER A 1 93 ? 5.540 5.656 4.361 1.00 93.31 93 SER A C 1
ATOM 732 O O . SER A 1 93 ? 6.594 5.742 3.720 1.00 93.31 93 SER A O 1
ATOM 734 N N . HIS A 1 94 ? 4.411 5.206 3.805 1.00 91.69 94 HIS A N 1
ATOM 735 C CA . HIS A 1 94 ? 4.331 4.814 2.403 1.00 91.69 94 HIS A CA 1
ATOM 736 C C . HIS A 1 94 ? 4.500 6.015 1.462 1.00 91.69 94 HIS A C 1
ATOM 738 O O . HIS A 1 94 ? 5.248 5.910 0.493 1.00 91.69 94 HIS A O 1
ATOM 744 N N . ILE A 1 95 ? 3.900 7.169 1.777 1.00 91.44 95 ILE A N 1
ATOM 745 C CA . ILE A 1 95 ? 4.068 8.414 1.006 1.00 91.44 95 ILE A CA 1
ATOM 746 C C . ILE A 1 95 ? 5.524 8.890 1.038 1.00 91.44 95 ILE A C 1
ATOM 748 O O . ILE A 1 95 ? 6.067 9.256 0.000 1.00 91.44 95 ILE A O 1
ATOM 752 N N . VAL A 1 96 ? 6.185 8.848 2.197 1.00 93.12 96 VAL A N 1
ATOM 753 C CA . VAL A 1 96 ? 7.602 9.232 2.321 1.00 93.12 96 VAL A CA 1
ATOM 754 C C . VAL A 1 96 ? 8.504 8.326 1.476 1.00 93.12 96 VAL A C 1
ATOM 756 O O . VAL A 1 96 ? 9.482 8.798 0.901 1.00 93.12 96 VAL A O 1
ATOM 759 N N . THR A 1 97 ? 8.176 7.035 1.382 1.00 88.19 97 THR A N 1
ATOM 760 C CA . THR A 1 97 ? 9.012 6.041 0.690 1.00 88.19 97 THR A CA 1
ATOM 761 C C . THR A 1 97 ? 8.737 5.973 -0.816 1.00 88.19 97 THR A C 1
ATOM 763 O O . THR A 1 97 ? 9.669 5.811 -1.601 1.00 88.19 97 THR A O 1
ATOM 766 N N . HIS A 1 98 ? 7.473 6.087 -1.230 1.00 88.62 98 HIS A N 1
ATOM 767 C CA . HIS A 1 98 ? 7.022 5.805 -2.600 1.00 88.62 98 HIS A CA 1
ATOM 768 C C . HIS A 1 98 ? 6.293 6.975 -3.280 1.00 88.62 98 HIS A C 1
ATOM 770 O O . HIS A 1 98 ? 6.006 6.913 -4.476 1.00 88.62 98 HIS A O 1
ATOM 776 N N . GLY A 1 99 ? 5.998 8.044 -2.542 1.00 87.62 99 GLY A N 1
ATOM 777 C CA . GLY A 1 99 ? 5.215 9.184 -3.008 1.00 87.62 99 GLY A CA 1
ATOM 778 C C . GLY A 1 99 ? 3.704 9.023 -2.824 1.00 87.62 99 GLY A C 1
ATOM 779 O O . GLY A 1 99 ? 3.183 7.979 -2.433 1.00 87.62 99 GLY A O 1
ATOM 780 N N . ASP A 1 100 ? 2.976 10.093 -3.131 1.00 87.75 100 ASP A N 1
ATOM 781 C CA . ASP A 1 100 ? 1.525 10.234 -2.974 1.00 87.75 100 ASP A CA 1
ATOM 782 C C . ASP A 1 100 ? 0.717 9.784 -4.205 1.00 87.75 100 ASP A C 1
ATOM 784 O O . ASP A 1 100 ? -0.492 9.990 -4.269 1.00 87.75 100 ASP A O 1
ATOM 788 N N . GLY A 1 101 ? 1.349 9.133 -5.187 1.00 85.38 101 GLY A N 1
ATOM 789 C CA . GLY A 1 101 ? 0.718 8.783 -6.469 1.00 85.38 101 GLY A CA 1
ATOM 790 C C . GLY A 1 101 ? -0.474 7.816 -6.386 1.00 85.38 101 GLY A C 1
ATOM 791 O O . GLY A 1 101 ? -1.223 7.685 -7.352 1.00 85.38 101 GLY A O 1
ATOM 792 N N . PHE A 1 102 ? -0.670 7.142 -5.250 1.00 85.25 102 PHE A N 1
ATOM 793 C CA . PHE A 1 102 ? -1.826 6.276 -4.993 1.00 85.25 102 PHE A CA 1
ATOM 794 C C . PHE A 1 102 ? -3.039 7.032 -4.421 1.00 85.25 102 PHE A C 1
ATOM 796 O O . PHE A 1 102 ? -4.120 6.446 -4.332 1.00 85.25 102 PHE A O 1
ATOM 803 N N . LEU A 1 103 ? -2.877 8.296 -4.008 1.00 86.44 103 LEU A N 1
ATOM 804 C CA . LEU A 1 103 ? -3.971 9.102 -3.475 1.00 86.44 103 LEU A CA 1
ATOM 805 C C . LEU A 1 103 ? -4.901 9.558 -4.614 1.00 86.44 103 LEU A C 1
ATOM 807 O O . LEU A 1 103 ? -4.419 10.050 -5.639 1.00 86.44 103 LEU A O 1
ATOM 811 N N . PRO A 1 104 ? -6.231 9.432 -4.454 1.00 77.81 104 PRO A N 1
ATOM 812 C CA . PRO A 1 104 ? -7.171 10.036 -5.389 1.00 77.81 104 PRO A CA 1
ATOM 813 C C . PRO A 1 104 ? -7.067 11.568 -5.287 1.00 77.81 104 PRO A C 1
ATOM 815 O O . PRO A 1 104 ? -7.209 12.120 -4.196 1.00 77.81 104 PRO A O 1
ATOM 818 N N . ARG A 1 105 ? -6.783 12.234 -6.413 1.00 67.38 105 ARG A N 1
ATOM 819 C CA . ARG A 1 105 ? -6.843 13.699 -6.553 1.00 67.38 105 ARG A CA 1
ATOM 820 C C . ARG A 1 105 ? -8.247 14.172 -6.903 1.00 67.38 105 ARG A C 1
ATOM 822 O O . ARG A 1 105 ? -8.951 13.423 -7.616 1.00 67.38 105 ARG A O 1
#

pLDDT: mean 73.9, std 16.89, range [42.88, 94.88]

Sequence (105 aa):
MDKWRERSDHSGRQVTDGVRRKQKGVFLMAGFLDRAKEQAQRGLAQGKQKYDDVQTQRTGSELLKKLGAAYYAERRGSGDPAATQRALEAVESHIVTHGDGFLPR

Secondary structure (DSSP, 8-state):
------------SSSSTTHHHHHHHHHHHHHHHHHHHHHHHHHHHHHHHHHHHHHHHHHHHHHHHHHHHHHHHHHTTSS-HHHHHHHHHHHHHHHHHH-STTS--